Protein AF-A0A2V7VZM8-F1 (afdb_monomer)

Foldseek 3Di:
DPPFFKKFKWFDDPQKIFGPPDIDTPVVCVPPPQEDAAPVRNLVCCVPPNTTHIYTPVRDDPP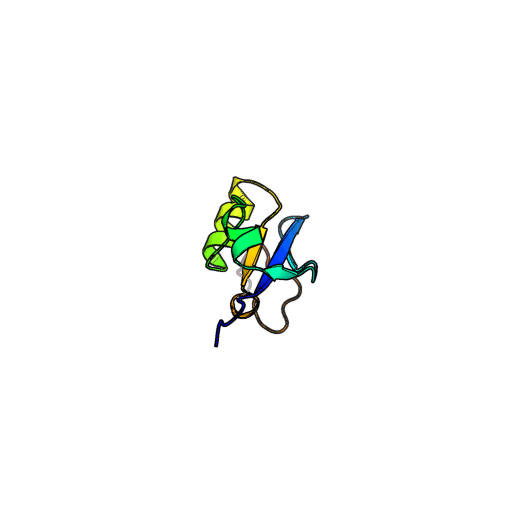DGIDGSDDDPPPPPPDDD

Solvent-accessible surface area (backbone atoms only — not comparable to full-atom values): 5021 Å² total; per-residue (Å²): 131,86,79,82,52,50,22,30,37,31,44,52,55,97,62,25,38,31,70,73,80,50,72,42,50,50,78,67,39,69,77,41,92,34,52,32,94,43,57,68,53,42,44,51,46,44,72,76,72,47,65,64,33,31,37,43,65,88,61,54,66,83,98,53,73,62,46,71,60,61,82,77,83,76,77,78,75,88,79,77,134

Radius of gyration: 15.58 Å; Cα contacts (8 Å, |Δi|>4): 117; chains: 1; bounding box: 43×31×45 Å

pLDDT: mean 84.19, std 12.8, range [45.03, 95.12]

Structure (mmCIF, N/CA/C/O backbone):
data_AF-A0A2V7VZM8-F1
#
_entry.id   AF-A0A2V7VZM8-F1
#
loop_
_atom_site.group_PDB
_atom_site.id
_atom_site.type_symbol
_atom_site.label_atom_id
_atom_site.label_alt_id
_atom_site.label_comp_id
_atom_site.label_asym_id
_atom_site.label_entity_id
_atom_site.label_seq_id
_atom_site.pdbx_PDB_ins_code
_atom_site.Cartn_x
_atom_site.Cartn_y
_atom_site.Cartn_z
_atom_site.occupancy
_atom_site.B_iso_or_equiv
_atom_site.auth_seq_id
_atom_site.auth_comp_id
_atom_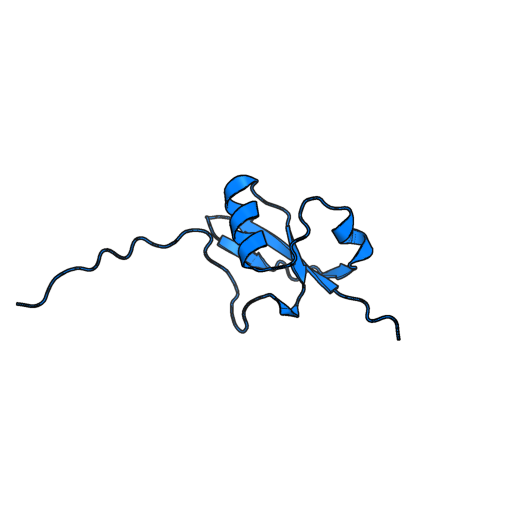site.auth_asym_id
_atom_site.auth_atom_id
_atom_site.pdbx_PDB_model_num
ATOM 1 N N . MET A 1 1 ? 18.447 -18.854 -7.838 1.00 45.03 1 MET A N 1
ATOM 2 C CA . MET A 1 1 ? 17.163 -18.210 -8.186 1.00 45.03 1 MET A CA 1
ATOM 3 C C . MET A 1 1 ? 17.202 -16.789 -7.653 1.00 45.03 1 MET A C 1
ATOM 5 O O . MET A 1 1 ? 17.315 -16.630 -6.445 1.00 45.03 1 MET A O 1
ATOM 9 N N . HIS A 1 2 ? 17.184 -15.772 -8.515 1.00 55.56 2 HIS A N 1
ATOM 10 C CA . HIS A 1 2 ? 16.937 -14.406 -8.050 1.00 55.56 2 HIS A CA 1
ATOM 11 C C . HIS A 1 2 ? 15.451 -14.323 -7.708 1.00 55.56 2 HIS A C 1
ATOM 13 O O . HIS A 1 2 ? 14.610 -14.443 -8.593 1.00 55.56 2 HIS A O 1
ATOM 19 N N . VAL A 1 3 ? 15.125 -14.223 -6.420 1.00 61.00 3 VAL A N 1
ATOM 20 C CA . VAL A 1 3 ? 13.752 -13.940 -6.002 1.00 61.00 3 VAL A CA 1
ATOM 21 C C . VAL A 1 3 ? 13.518 -12.466 -6.306 1.00 61.00 3 VAL A C 1
ATOM 23 O O . VAL A 1 3 ? 14.036 -11.599 -5.601 1.00 61.00 3 VAL A O 1
ATOM 26 N N . THR A 1 4 ? 12.801 -12.179 -7.390 1.00 77.50 4 THR A N 1
ATOM 27 C CA . THR A 1 4 ? 12.355 -10.821 -7.697 1.00 77.50 4 THR A CA 1
ATOM 28 C C . THR A 1 4 ? 11.333 -10.428 -6.637 1.00 77.50 4 THR A C 1
ATOM 30 O O . THR A 1 4 ? 10.203 -10.910 -6.637 1.00 77.50 4 THR A O 1
ATOM 33 N N . GLN A 1 5 ? 11.753 -9.611 -5.672 1.00 87.75 5 GLN A N 1
ATOM 34 C CA . GLN A 1 5 ? 10.846 -9.079 -4.662 1.00 87.75 5 GLN A CA 1
ATOM 35 C C . GLN A 1 5 ? 10.017 -7.958 -5.291 1.00 87.75 5 GLN A C 1
ATOM 37 O O . GLN A 1 5 ? 10.575 -6.985 -5.810 1.00 87.75 5 GLN A O 1
ATOM 42 N N . LEU A 1 6 ? 8.697 -8.112 -5.230 1.00 92.81 6 LEU A N 1
ATOM 43 C CA . LEU A 1 6 ? 7.726 -7.164 -5.761 1.00 92.81 6 LEU A CA 1
ATOM 44 C C . LEU A 1 6 ? 7.125 -6.324 -4.635 1.00 92.81 6 LEU A C 1
ATOM 46 O O . LEU A 1 6 ? 6.891 -6.805 -3.523 1.00 92.81 6 LEU A O 1
ATOM 50 N N . PHE A 1 7 ? 6.880 -5.062 -4.955 1.00 94.62 7 PHE A N 1
ATOM 51 C CA . PHE A 1 7 ? 6.300 -4.066 -4.072 1.00 94.62 7 PHE A CA 1
ATOM 52 C C . PHE A 1 7 ? 5.045 -3.511 -4.728 1.00 94.62 7 PHE A C 1
ATOM 54 O O . PHE A 1 7 ? 5.075 -3.214 -5.917 1.00 94.62 7 PHE A O 1
ATOM 61 N N . ASP A 1 8 ? 3.978 -3.318 -3.965 1.00 94.88 8 ASP A N 1
ATOM 62 C CA . ASP A 1 8 ? 2.842 -2.532 -4.433 1.00 94.88 8 ASP A CA 1
ATOM 63 C C . ASP A 1 8 ? 3.068 -1.051 -4.170 1.00 94.88 8 ASP A C 1
ATOM 65 O O . ASP A 1 8 ? 3.566 -0.665 -3.109 1.00 94.88 8 ASP A O 1
ATOM 69 N N . GLU A 1 9 ? 2.625 -0.223 -5.111 1.00 95.12 9 GLU A N 1
ATOM 70 C CA . GLU A 1 9 ? 2.379 1.189 -4.854 1.00 95.12 9 GLU A CA 1
ATOM 71 C C . GLU A 1 9 ? 1.202 1.335 -3.885 1.00 95.12 9 GLU A C 1
ATOM 73 O O . GLU A 1 9 ? 0.113 0.769 -4.043 1.00 95.12 9 GLU A O 1
ATOM 78 N N . ILE A 1 10 ? 1.455 2.131 -2.858 1.00 94.62 10 ILE A N 1
ATOM 79 C CA . ILE A 1 10 ? 0.517 2.490 -1.819 1.00 94.62 10 ILE A CA 1
ATOM 80 C C . ILE A 1 10 ? 0.220 3.972 -1.951 1.00 94.62 10 ILE A C 1
ATOM 82 O O . ILE A 1 10 ? 1.139 4.798 -1.942 1.00 94.62 10 ILE A O 1
ATOM 86 N N . ARG A 1 11 ? -1.074 4.295 -2.002 1.00 93.50 11 ARG A N 1
ATOM 87 C CA . ARG A 1 11 ? -1.549 5.673 -1.980 1.00 93.50 11 ARG A CA 1
ATOM 88 C C . ARG A 1 11 ? -2.268 6.040 -0.704 1.00 93.50 11 ARG A C 1
ATOM 90 O O . ARG A 1 11 ? -3.009 5.234 -0.144 1.00 93.50 11 ARG A O 1
ATOM 97 N N . VAL A 1 12 ? -2.064 7.274 -0.274 1.00 91.56 12 VAL A N 1
ATOM 98 C CA . VAL A 1 12 ? -2.634 7.851 0.936 1.00 91.56 12 VAL A CA 1
ATOM 99 C C . VAL A 1 12 ? -3.697 8.867 0.572 1.00 91.56 12 VAL A C 1
ATOM 101 O O . VAL A 1 12 ? -3.443 9.857 -0.105 1.00 91.56 12 VAL A O 1
ATOM 104 N N . TYR A 1 13 ? -4.913 8.635 1.048 1.00 88.44 13 TYR A N 1
ATOM 105 C CA . TYR A 1 13 ? -6.041 9.513 0.790 1.00 88.44 13 TYR A CA 1
ATOM 106 C C . TYR A 1 13 ? -7.086 9.375 1.889 1.00 88.44 13 TYR A C 1
ATOM 108 O O . TYR A 1 13 ? -7.311 8.294 2.432 1.00 88.44 13 TYR A O 1
ATOM 116 N N . ALA A 1 14 ? -7.710 10.501 2.244 1.00 85.94 14 ALA A N 1
ATOM 117 C CA . ALA A 1 14 ? -8.724 10.578 3.298 1.00 85.94 14 ALA A CA 1
ATOM 118 C C . ALA A 1 14 ? -8.304 9.893 4.622 1.00 85.94 14 ALA A C 1
ATOM 120 O O . ALA A 1 14 ? -9.110 9.239 5.279 1.00 85.94 14 ALA A O 1
ATOM 121 N N . GLY A 1 15 ? -7.024 10.010 5.003 1.00 87.56 15 GLY A N 1
ATOM 122 C CA . GLY A 1 15 ? -6.500 9.422 6.241 1.00 87.56 15 GLY A CA 1
ATOM 123 C C . GLY A 1 15 ? -6.327 7.899 6.214 1.00 87.56 15 GLY A C 1
ATOM 124 O O . GLY A 1 15 ? -6.147 7.293 7.271 1.00 87.56 15 GLY A O 1
ATOM 125 N N . ALA A 1 16 ? -6.358 7.270 5.038 1.00 90.69 16 ALA A N 1
ATOM 126 C CA . ALA A 1 16 ? -6.107 5.846 4.859 1.00 90.69 16 ALA A CA 1
ATOM 127 C C . ALA A 1 16 ? -5.041 5.603 3.785 1.00 90.69 16 ALA A C 1
ATOM 129 O O . ALA A 1 16 ? -4.954 6.340 2.807 1.00 90.69 16 ALA A O 1
ATOM 130 N N . ALA A 1 17 ? -4.251 4.550 3.965 1.00 93.19 17 ALA A N 1
ATOM 131 C CA . ALA A 1 17 ? -3.385 4.000 2.933 1.00 93.19 17 ALA A CA 1
ATOM 132 C C . ALA A 1 17 ? -4.121 2.868 2.203 1.00 93.19 17 ALA A C 1
ATOM 134 O O . ALA A 1 17 ? -4.766 2.045 2.857 1.00 93.19 17 ALA A O 1
ATOM 135 N N . ALA A 1 18 ? -4.008 2.789 0.879 1.00 93.69 18 ALA A N 1
ATOM 136 C CA . ALA A 1 18 ? -4.548 1.691 0.077 1.00 93.69 18 ALA A CA 1
ATOM 137 C C . ALA A 1 18 ? -3.554 1.240 -0.993 1.00 93.69 18 ALA A C 1
ATOM 139 O O . ALA A 1 18 ? -2.804 2.052 -1.536 1.00 93.69 18 ALA A O 1
ATOM 140 N N . ARG A 1 19 ? -3.596 -0.050 -1.329 1.00 93.75 19 ARG A N 1
ATOM 141 C CA . ARG A 1 19 ? -2.876 -0.599 -2.482 1.00 93.75 19 ARG A CA 1
ATOM 142 C C . ARG A 1 19 ? -3.529 -0.111 -3.768 1.00 93.75 19 ARG A C 1
ATOM 144 O O . ARG A 1 19 ? -4.748 -0.186 -3.899 1.00 93.75 19 ARG A O 1
ATOM 151 N N . THR A 1 20 ? -2.727 0.333 -4.729 1.00 91.69 20 THR A N 1
ATOM 152 C CA . THR A 1 20 ? -3.225 0.641 -6.080 1.00 91.69 20 THR A CA 1
ATOM 153 C C . THR A 1 20 ? -3.311 -0.609 -6.957 1.00 91.69 20 THR A C 1
ATOM 155 O O . THR A 1 20 ? -4.021 -0.609 -7.958 1.00 91.69 20 THR A O 1
ATOM 158 N N . GLY A 1 21 ? -2.597 -1.677 -6.576 1.00 90.62 21 GLY A N 1
ATOM 159 C CA . GLY A 1 21 ? -2.419 -2.891 -7.377 1.00 90.62 21 GLY A CA 1
ATOM 160 C C . GLY A 1 21 ? -1.326 -2.766 -8.441 1.00 90.62 21 GLY A C 1
ATOM 161 O O . GLY A 1 21 ? -1.052 -3.735 -9.147 1.00 90.62 21 GLY A O 1
ATOM 162 N N . VAL A 1 22 ? -0.691 -1.594 -8.559 1.00 93.12 22 VAL A N 1
ATOM 163 C CA . VAL A 1 22 ? 0.474 -1.401 -9.423 1.00 93.12 22 VAL A CA 1
ATOM 164 C C . VAL A 1 22 ? 1.707 -1.938 -8.706 1.00 93.12 22 VAL A C 1
ATOM 166 O O . VAL A 1 22 ? 2.028 -1.501 -7.601 1.00 93.12 22 VAL A O 1
ATOM 169 N N . GLN A 1 23 ? 2.405 -2.869 -9.353 1.00 94.25 23 GLN A N 1
ATOM 170 C CA . GLN A 1 23 ? 3.569 -3.546 -8.792 1.00 94.25 23 GLN A CA 1
ATOM 171 C C . GLN A 1 23 ? 4.870 -3.048 -9.410 1.00 94.25 23 GLN A C 1
ATOM 173 O O . GLN A 1 23 ? 4.955 -2.792 -10.611 1.00 94.25 23 GLN A O 1
ATOM 178 N N . PHE A 1 24 ? 5.903 -2.970 -8.580 1.00 92.44 24 PHE A N 1
ATOM 179 C CA . PHE A 1 24 ? 7.238 -2.534 -8.951 1.00 92.44 24 PHE A CA 1
ATOM 180 C C . PHE A 1 24 ? 8.290 -3.502 -8.421 1.00 92.44 24 PHE A C 1
ATOM 182 O O . PHE A 1 24 ? 8.149 -4.092 -7.347 1.00 92.44 24 PHE A O 1
ATOM 189 N N . GLU A 1 25 ? 9.389 -3.628 -9.159 1.00 92.12 25 GLU A N 1
ATOM 190 C CA . GLU A 1 25 ? 10.550 -4.376 -8.696 1.00 92.12 25 GLU A CA 1
ATOM 191 C C . GLU A 1 25 ? 11.295 -3.609 -7.601 1.00 92.12 25 G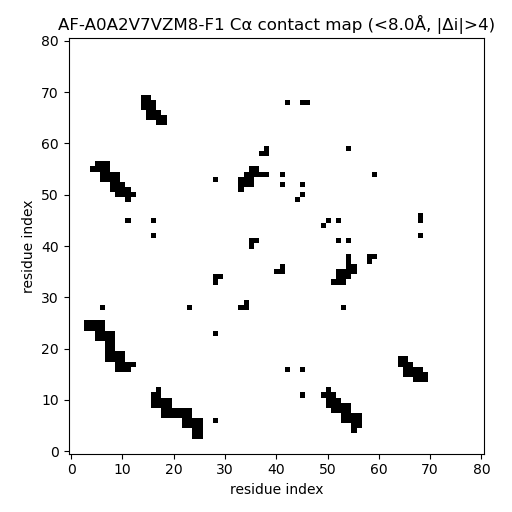LU A C 1
ATOM 193 O O . GLU A 1 25 ? 11.366 -2.373 -7.595 1.00 92.12 25 GLU A O 1
ATOM 198 N N . ARG A 1 26 ? 11.916 -4.361 -6.687 1.00 89.06 26 ARG 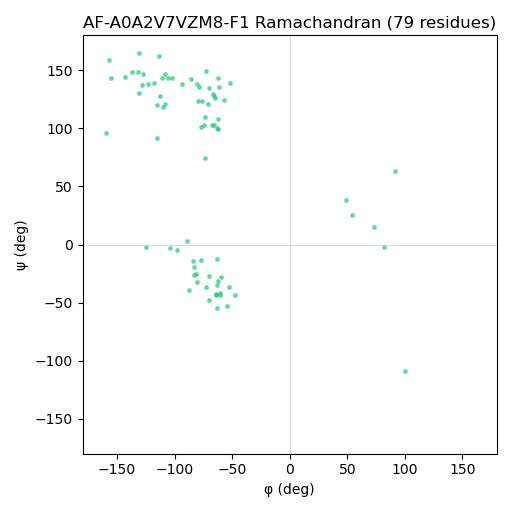A N 1
ATOM 199 C CA . ARG A 1 26 ? 12.730 -3.818 -5.593 1.00 89.06 26 ARG A CA 1
ATOM 200 C C . ARG A 1 26 ? 13.726 -2.752 -6.050 1.00 89.06 26 ARG A C 1
ATOM 202 O O . ARG A 1 26 ? 13.875 -1.738 -5.371 1.00 89.06 26 ARG A O 1
ATOM 209 N N . ASP A 1 27 ? 14.418 -2.970 -7.165 1.00 88.38 27 ASP A N 1
ATOM 210 C CA . ASP A 1 27 ? 15.468 -2.058 -7.633 1.00 88.38 27 ASP A CA 1
ATOM 211 C C . ASP A 1 27 ? 14.912 -0.722 -8.143 1.00 88.38 27 ASP A C 1
ATOM 213 O O . ASP A 1 27 ? 15.580 0.310 -8.008 1.00 88.38 27 ASP A O 1
ATOM 217 N N . THR A 1 28 ? 13.668 -0.714 -8.632 1.00 87.81 28 THR A N 1
ATOM 218 C CA . THR A 1 28 ? 12.936 0.498 -9.018 1.00 87.81 28 THR A CA 1
ATOM 219 C C . THR A 1 28 ? 12.551 1.313 -7.786 1.00 87.81 28 THR A C 1
ATOM 221 O O . THR A 1 28 ? 12.814 2.515 -7.726 1.00 87.81 28 THR A O 1
ATOM 224 N N . VAL A 1 29 ? 11.983 0.665 -6.765 1.00 90.44 29 VAL A N 1
ATOM 225 C CA . VAL A 1 29 ? 11.450 1.372 -5.586 1.00 90.44 29 VAL A CA 1
ATOM 226 C C . VAL A 1 29 ? 12.510 1.699 -4.547 1.00 90.44 29 VAL A C 1
ATOM 228 O O . VAL A 1 29 ? 12.368 2.685 -3.836 1.00 90.44 29 VAL A O 1
ATOM 231 N N . ARG A 1 30 ? 13.609 0.942 -4.459 1.00 86.25 30 ARG A N 1
ATOM 232 C CA . ARG A 1 30 ? 14.687 1.185 -3.482 1.00 86.25 30 ARG A CA 1
ATOM 233 C C . ARG A 1 30 ? 15.327 2.567 -3.639 1.00 86.25 30 ARG A C 1
ATOM 235 O O . ARG A 1 30 ? 15.850 3.107 -2.670 1.00 86.25 30 ARG A O 1
ATOM 242 N N . ARG A 1 31 ? 15.306 3.124 -4.853 1.00 83.94 31 ARG A N 1
ATOM 243 C CA . ARG A 1 31 ? 15.792 4.484 -5.134 1.00 83.94 31 ARG A CA 1
ATOM 244 C C . ARG A 1 31 ? 14.744 5.560 -4.844 1.00 83.94 31 ARG A C 1
ATOM 246 O O . ARG A 1 31 ? 15.094 6.732 -4.764 1.00 83.94 31 ARG A O 1
ATOM 253 N N . SER A 1 32 ? 13.480 5.174 -4.677 1.00 79.62 32 SER A N 1
ATOM 254 C CA . SER A 1 32 ? 12.416 6.074 -4.244 1.00 79.62 32 SER A CA 1
ATOM 255 C C . SER A 1 32 ? 12.501 6.281 -2.726 1.00 79.62 32 SER A C 1
ATOM 257 O O . SER A 1 32 ? 12.654 5.326 -1.962 1.00 79.62 32 SER A O 1
ATOM 259 N N . GLY A 1 33 ? 12.372 7.524 -2.257 1.00 83.00 33 GLY A N 1
ATOM 260 C CA . GLY A 1 33 ? 12.317 7.821 -0.817 1.00 83.00 33 GLY A CA 1
ATOM 261 C C . GLY A 1 33 ? 11.100 7.207 -0.099 1.00 83.00 33 GLY A C 1
ATOM 262 O O . GLY A 1 33 ? 11.068 7.160 1.131 1.00 83.00 33 GLY A O 1
ATOM 263 N N . GLY A 1 34 ? 10.120 6.709 -0.863 1.00 88.81 34 GLY A N 1
ATOM 264 C CA . GLY A 1 34 ? 8.876 6.107 -0.384 1.00 88.81 34 GLY A CA 1
ATOM 265 C C . GLY A 1 34 ? 8.931 4.597 -0.132 1.00 88.81 34 GLY A C 1
ATOM 266 O O . GLY A 1 34 ? 7.912 4.012 0.220 1.00 88.81 34 GLY A O 1
ATOM 267 N N . CYS A 1 35 ? 10.081 3.938 -0.300 1.00 92.19 35 CYS A N 1
ATOM 268 C CA . CYS A 1 35 ? 10.196 2.509 0.001 1.00 92.19 35 CYS A CA 1
ATOM 269 C C . CYS A 1 35 ? 10.025 2.245 1.508 1.00 92.19 35 CYS A C 1
ATOM 271 O O . CYS A 1 35 ? 10.695 2.869 2.339 1.00 92.19 35 CYS A O 1
ATOM 273 N N . CYS A 1 36 ? 9.127 1.326 1.856 1.00 93.12 36 CYS A N 1
ATOM 274 C CA . CYS A 1 36 ? 8.834 0.910 3.221 1.00 93.12 36 CYS A CA 1
ATOM 275 C C . CYS A 1 36 ? 9.152 -0.575 3.400 1.00 93.12 36 CYS A C 1
ATOM 277 O O . CYS A 1 36 ? 8.845 -1.406 2.551 1.00 93.12 36 CYS A O 1
ATOM 279 N N . THR A 1 37 ? 9.736 -0.915 4.545 1.00 91.25 37 THR A N 1
ATOM 280 C CA . THR A 1 37 ? 10.107 -2.293 4.912 1.00 91.25 37 THR A CA 1
ATOM 281 C C . THR A 1 37 ? 9.156 -2.919 5.930 1.00 91.25 37 THR A C 1
ATOM 283 O O . THR A 1 37 ? 9.320 -4.077 6.299 1.00 91.25 37 THR A O 1
ATOM 286 N N . SER A 1 38 ? 8.166 -2.160 6.410 1.00 93.00 38 SER A N 1
ATOM 287 C CA . SER A 1 38 ? 7.121 -2.624 7.325 1.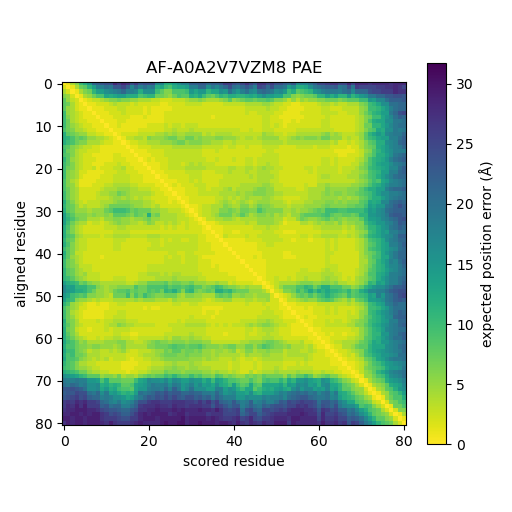00 93.00 38 SER A CA 1
ATOM 288 C C . SER A 1 38 ? 5.876 -1.740 7.241 1.00 93.00 38 SER A C 1
ATOM 290 O O . SER A 1 38 ? 5.957 -0.565 6.871 1.00 93.00 38 SER A O 1
ATOM 292 N N . LEU A 1 39 ? 4.727 -2.278 7.662 1.00 91.75 39 LEU A N 1
ATOM 293 C CA . LEU A 1 39 ? 3.480 -1.514 7.742 1.00 91.75 39 LEU A CA 1
ATOM 294 C C . LEU A 1 39 ? 3.574 -0.351 8.745 1.00 91.75 39 LEU A C 1
ATOM 296 O O . LEU A 1 39 ? 3.029 0.723 8.514 1.00 91.75 39 LEU A O 1
ATOM 300 N N . THR A 1 40 ? 4.311 -0.526 9.844 1.00 92.00 40 THR A N 1
ATOM 301 C CA . THR A 1 40 ? 4.548 0.543 10.827 1.00 92.00 40 THR A CA 1
ATOM 302 C C . THR A 1 40 ? 5.344 1.699 10.225 1.00 92.00 40 THR A C 1
ATOM 304 O O . THR A 1 40 ? 5.023 2.860 10.479 1.00 92.00 40 THR A O 1
ATOM 307 N N . GLU A 1 41 ? 6.376 1.399 9.430 1.00 92.88 41 GLU A N 1
ATOM 308 C CA . GLU A 1 41 ? 7.156 2.416 8.719 1.00 92.88 41 GLU A CA 1
ATOM 309 C C . GLU A 1 41 ? 6.288 3.161 7.701 1.00 92.88 41 GLU A C 1
ATOM 311 O O . GLU A 1 41 ? 6.328 4.389 7.669 1.00 92.88 41 GLU A O 1
ATOM 316 N N . LEU A 1 42 ? 5.460 2.433 6.941 1.00 92.88 42 LEU A N 1
ATOM 317 C CA . LEU A 1 42 ? 4.470 3.021 6.038 1.00 92.88 42 LEU A CA 1
ATOM 318 C C . LEU A 1 42 ? 3.554 3.992 6.787 1.00 92.88 42 LEU A C 1
ATOM 320 O O . LEU A 1 42 ? 3.447 5.145 6.392 1.00 92.88 42 LEU A O 1
ATOM 324 N N . ILE A 1 43 ? 2.931 3.559 7.887 1.00 91.38 43 ILE A N 1
ATOM 325 C CA . ILE A 1 43 ? 1.997 4.396 8.654 1.00 91.38 43 ILE A CA 1
ATOM 326 C C . ILE A 1 43 ? 2.690 5.652 9.189 1.00 91.38 43 ILE A C 1
ATOM 328 O O . ILE A 1 43 ? 2.102 6.730 9.158 1.00 91.38 43 ILE A O 1
ATOM 332 N N . ARG A 1 44 ? 3.928 5.534 9.686 1.00 90.56 44 ARG A N 1
ATOM 333 C CA . ARG A 1 44 ? 4.703 6.687 10.169 1.00 90.56 44 ARG A CA 1
ATOM 334 C C . ARG A 1 44 ? 4.991 7.667 9.034 1.00 90.56 44 ARG A C 1
ATOM 336 O O . ARG A 1 44 ? 4.585 8.817 9.125 1.00 90.56 44 ARG A O 1
ATOM 343 N N . LYS A 1 45 ? 5.590 7.197 7.935 1.00 90.44 45 LYS A N 1
ATOM 344 C CA . LYS A 1 45 ? 5.916 8.058 6.790 1.00 90.44 45 LYS A CA 1
ATOM 345 C C . LYS A 1 45 ? 4.670 8.699 6.185 1.00 90.44 45 LYS A C 1
ATOM 347 O O . LYS A 1 45 ? 4.690 9.893 5.933 1.00 90.44 45 LYS A O 1
ATOM 352 N N . ALA A 1 46 ? 3.590 7.938 6.022 1.00 89.31 46 ALA A N 1
ATOM 353 C CA . ALA A 1 46 ? 2.320 8.423 5.489 1.00 89.31 46 ALA A CA 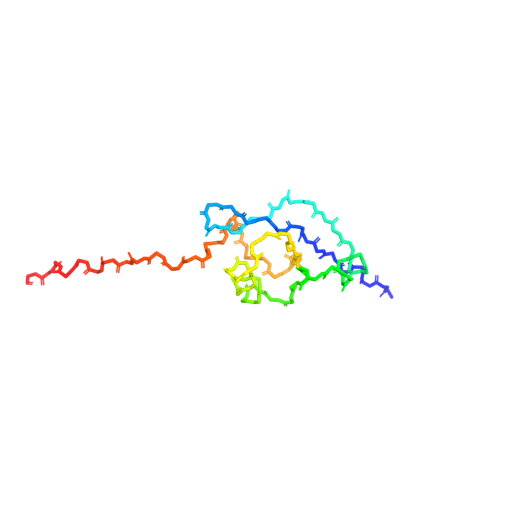1
ATOM 354 C C . ALA A 1 46 ? 1.675 9.517 6.352 1.00 89.31 46 ALA A C 1
ATOM 356 O O . ALA A 1 46 ? 1.009 10.404 5.826 1.00 89.31 46 ALA A O 1
ATOM 357 N N . ARG A 1 47 ? 1.878 9.483 7.676 1.00 85.56 47 ARG A N 1
ATOM 358 C CA . ARG A 1 47 ? 1.451 10.569 8.571 1.00 85.56 47 ARG A CA 1
ATOM 359 C C . ARG A 1 47 ? 2.321 11.816 8.428 1.00 85.56 47 ARG A C 1
ATOM 361 O O . ARG A 1 47 ? 1.788 12.915 8.528 1.00 85.56 47 ARG A O 1
ATOM 368 N N . ASP A 1 48 ? 3.622 11.637 8.214 1.00 83.50 48 ASP A N 1
ATOM 369 C CA . ASP A 1 48 ? 4.599 12.729 8.251 1.00 83.50 48 ASP A CA 1
ATOM 370 C C . ASP A 1 48 ? 4.767 13.437 6.894 1.00 83.50 48 ASP A C 1
ATOM 372 O O . ASP A 1 48 ? 4.925 14.654 6.846 1.00 83.50 48 ASP A O 1
ATOM 376 N N . ALA A 1 49 ? 4.759 12.682 5.789 1.00 78.19 49 ALA A N 1
ATOM 377 C CA . ALA A 1 49 ? 5.236 13.132 4.477 1.00 78.19 49 ALA A CA 1
ATOM 378 C C . ALA A 1 49 ? 4.214 13.009 3.327 1.00 78.19 49 ALA A C 1
ATOM 380 O O . ALA A 1 49 ? 4.517 13.443 2.216 1.00 78.19 49 ALA A O 1
ATOM 381 N N . GLY A 1 50 ? 3.008 12.479 3.565 1.00 75.94 50 GLY A N 1
ATOM 382 C CA . GLY A 1 50 ? 1.920 12.504 2.579 1.00 75.94 50 GLY A CA 1
ATOM 383 C C . GLY A 1 50 ? 1.719 11.199 1.806 1.00 75.94 50 GLY A C 1
ATOM 384 O O . GLY A 1 50 ? 1.159 10.267 2.368 1.00 75.94 50 GLY A O 1
ATOM 385 N N . ASP A 1 51 ? 2.068 11.162 0.514 1.00 82.00 51 ASP A N 1
ATOM 386 C CA . ASP A 1 51 ? 1.687 10.105 -0.446 1.00 82.00 51 ASP A CA 1
ATOM 387 C C . ASP A 1 51 ? 2.891 9.564 -1.253 1.00 82.00 51 ASP A C 1
ATOM 389 O O . ASP A 1 51 ? 3.946 10.197 -1.309 1.00 82.00 51 ASP A O 1
ATOM 393 N N . GLY A 1 52 ? 2.724 8.408 -1.905 1.00 85.38 52 GLY A N 1
ATOM 394 C CA . GLY A 1 52 ? 3.706 7.798 -2.805 1.00 85.38 52 GLY A CA 1
ATOM 395 C C . GLY A 1 52 ? 4.655 6.827 -2.106 1.00 85.38 52 GLY A C 1
ATOM 396 O O . GLY A 1 52 ? 5.869 7.046 -2.080 1.00 85.38 52 GLY A O 1
ATOM 397 N N . TYR A 1 53 ? 4.110 5.740 -1.553 1.00 93.69 53 TYR A N 1
ATOM 398 C CA . TYR A 1 53 ? 4.894 4.716 -0.857 1.00 93.69 53 TYR A CA 1
ATOM 399 C C . TYR A 1 53 ? 4.879 3.380 -1.579 1.00 93.69 53 TYR A C 1
ATOM 401 O O . TYR A 1 53 ? 4.006 3.104 -2.394 1.00 93.69 53 TYR A O 1
ATOM 409 N N . TYR A 1 54 ? 5.836 2.528 -1.229 1.00 94.81 54 TYR A N 1
ATOM 410 C CA . TYR A 1 54 ? 5.942 1.181 -1.769 1.00 94.81 54 TYR A CA 1
ATOM 411 C C . TYR A 1 54 ? 6.109 0.190 -0.630 1.00 94.81 54 TYR A C 1
ATOM 413 O O . TYR A 1 54 ? 6.976 0.381 0.226 1.00 94.81 54 TYR A O 1
ATOM 421 N N . LEU A 1 55 ? 5.306 -0.871 -0.623 1.00 95.00 55 LEU A N 1
ATOM 422 C CA . LEU A 1 55 ? 5.366 -1.913 0.400 1.00 95.00 55 LEU A CA 1
ATOM 423 C C . LEU A 1 55 ? 5.459 -3.296 -0.261 1.00 95.00 55 LEU A C 1
ATOM 425 O O . LEU A 1 55 ? 4.730 -3.547 -1.221 1.00 95.00 55 LEU A O 1
ATOM 429 N N . PRO A 1 56 ? 6.316 -4.204 0.235 1.00 94.50 56 PRO A N 1
ATOM 430 C CA . PRO A 1 56 ? 6.308 -5.599 -0.180 1.00 94.50 56 PRO A CA 1
ATOM 431 C C . PRO A 1 56 ? 4.912 -6.224 -0.068 1.00 94.50 56 PRO A C 1
ATOM 433 O O . PRO A 1 56 ? 4.196 -5.989 0.910 1.00 94.50 56 PRO A O 1
ATOM 436 N N . LEU A 1 57 ? 4.544 -7.034 -1.063 1.00 91.62 57 LEU A N 1
ATOM 437 C CA . LEU A 1 57 ? 3.232 -7.693 -1.157 1.00 91.62 57 LEU A CA 1
ATOM 438 C C . LEU A 1 57 ? 2.858 -8.490 0.103 1.00 91.62 57 LEU A C 1
ATOM 440 O O . LEU A 1 57 ? 1.694 -8.537 0.492 1.00 91.62 57 LEU A O 1
ATOM 444 N N . ASP A 1 58 ? 3.848 -9.118 0.730 1.00 91.31 58 ASP A N 1
ATOM 445 C CA . ASP A 1 58 ? 3.725 -9.979 1.907 1.00 91.31 58 ASP A CA 1
ATOM 446 C C . ASP A 1 58 ? 3.547 -9.210 3.223 1.00 91.31 58 ASP A C 1
ATOM 448 O O . ASP A 1 58 ? 3.171 -9.797 4.236 1.00 91.31 58 ASP A O 1
ATOM 452 N N . LEU A 1 59 ? 3.789 -7.897 3.219 1.00 93.62 59 LEU A N 1
ATOM 453 C CA . LEU A 1 59 ? 3.670 -7.046 4.405 1.00 93.62 59 LEU A CA 1
ATOM 454 C C . LEU A 1 59 ? 2.343 -6.291 4.478 1.00 93.62 59 LEU A C 1
ATOM 456 O O . LEU A 1 59 ? 2.077 -5.602 5.470 1.00 93.62 59 LEU A O 1
ATOM 460 N N . TRP A 1 60 ? 1.509 -6.407 3.446 1.00 93.06 60 TRP A N 1
ATOM 461 C CA . TRP A 1 60 ? 0.161 -5.871 3.484 1.00 93.06 60 TRP A CA 1
ATOM 462 C C . TRP A 1 60 ? -0.792 -6.816 4.235 1.00 93.06 60 TRP A C 1
ATOM 464 O O . TRP A 1 60 ? -0.741 -8.029 4.019 1.00 93.06 60 TRP A O 1
ATOM 474 N N . PRO A 1 61 ? -1.698 -6.306 5.089 1.00 90.88 61 PRO A N 1
ATOM 475 C CA . PRO A 1 61 ? -2.637 -7.159 5.808 1.00 90.88 61 PRO A CA 1
ATOM 476 C C . PRO A 1 61 ? -3.573 -7.933 4.867 1.00 90.88 61 PRO A C 1
ATOM 478 O O . PRO A 1 61 ? -4.147 -7.385 3.923 1.00 90.88 61 PRO A O 1
ATOM 481 N N . VAL A 1 62 ? -3.762 -9.221 5.150 1.00 88.44 62 VAL A N 1
ATOM 482 C CA . VAL A 1 62 ? -4.648 -10.100 4.373 1.00 88.44 62 VAL A CA 1
ATOM 483 C C . VAL A 1 62 ? -6.096 -9.599 4.461 1.00 88.44 62 VAL A C 1
ATOM 485 O O . VAL A 1 62 ? -6.523 -9.105 5.504 1.00 88.44 62 VAL A O 1
ATOM 488 N N . ASN A 1 63 ? -6.854 -9.714 3.363 1.00 86.12 63 ASN A N 1
ATOM 489 C CA . ASN A 1 63 ? -8.266 -9.302 3.261 1.00 86.12 63 ASN A CA 1
ATOM 490 C C . ASN A 1 63 ? -8.539 -7.844 3.667 1.00 86.12 63 ASN A C 1
ATOM 492 O O . ASN A 1 63 ? -9.640 -7.503 4.092 1.00 86.12 63 ASN A O 1
ATOM 496 N N . THR A 1 64 ? -7.533 -6.982 3.555 1.00 88.50 64 THR A N 1
ATOM 497 C CA . THR A 1 64 ? -7.640 -5.573 3.919 1.0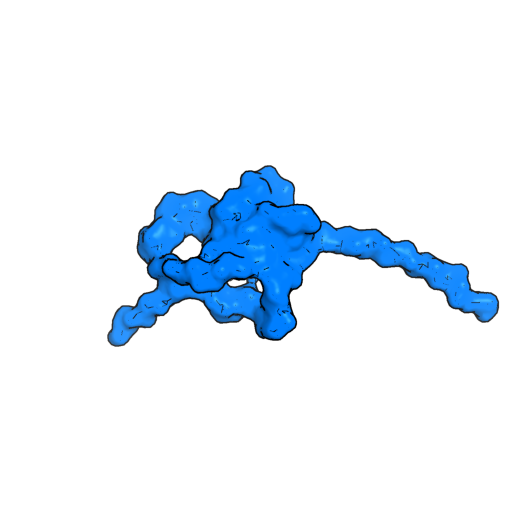0 88.50 64 THR A CA 1
ATOM 498 C C . THR A 1 64 ? -7.471 -4.733 2.667 1.00 88.50 64 THR A C 1
ATOM 500 O O . THR A 1 64 ? -6.429 -4.785 2.024 1.00 88.50 64 THR A O 1
ATOM 503 N N . GLU A 1 65 ? -8.471 -3.938 2.303 1.00 86.31 65 GLU A N 1
ATOM 504 C CA . GLU A 1 65 ? -8.345 -3.011 1.168 1.00 86.31 65 GLU A CA 1
ATOM 505 C C . GLU A 1 65 ? -7.607 -1.729 1.562 1.00 86.31 65 GLU A C 1
ATOM 507 O O . GLU A 1 65 ? -6.890 -1.129 0.760 1.00 86.31 65 GLU A O 1
ATOM 512 N N . ARG A 1 66 ? -7.771 -1.311 2.823 1.00 90.44 66 ARG A N 1
ATOM 513 C CA . ARG A 1 66 ? -7.247 -0.054 3.351 1.00 90.44 66 ARG A CA 1
ATOM 514 C C . ARG A 1 66 ? -6.764 -0.180 4.779 1.00 90.44 66 ARG A C 1
ATOM 516 O O . ARG A 1 66 ? -7.405 -0.819 5.606 1.00 90.44 66 ARG A O 1
ATOM 523 N N . VAL A 1 67 ? -5.695 0.540 5.085 1.00 90.69 67 VAL A N 1
ATOM 524 C CA . VAL A 1 67 ? -5.168 0.687 6.439 1.00 90.69 67 VAL A CA 1
ATOM 525 C C . VAL A 1 67 ? -5.407 2.116 6.903 1.00 90.69 67 VAL A C 1
ATOM 527 O O . VAL A 1 67 ? -4.907 3.068 6.305 1.00 90.69 67 VAL A O 1
ATOM 530 N N . ALA A 1 68 ? -6.181 2.274 7.976 1.00 89.94 68 ALA A N 1
ATOM 531 C CA . ALA A 1 68 ? -6.410 3.576 8.588 1.00 89.94 68 ALA A CA 1
ATOM 532 C C . ALA A 1 68 ? -5.099 4.122 9.172 1.00 89.94 68 ALA A C 1
ATOM 534 O O . ALA A 1 68 ? -4.431 3.462 9.971 1.00 89.94 68 ALA A O 1
ATOM 535 N N . LEU A 1 69 ? -4.732 5.343 8.782 1.00 86.44 69 LEU A N 1
ATOM 536 C CA . LEU A 1 69 ? -3.515 5.982 9.265 1.00 86.44 69 LEU A CA 1
ATOM 537 C C . LEU A 1 69 ? -3.715 6.604 10.632 1.00 86.44 69 LEU A C 1
ATOM 539 O O . LEU A 1 69 ? -2.746 6.721 11.360 1.00 86.44 69 LEU A O 1
ATOM 543 N N . GLN A 1 70 ? -4.924 6.979 11.030 1.00 81.38 70 GLN A N 1
ATOM 544 C CA . GLN A 1 70 ? -5.196 7.502 12.368 1.00 81.38 70 GLN A CA 1
ATOM 545 C C . GLN A 1 70 ? -5.972 6.479 13.194 1.00 81.38 70 GLN A C 1
ATOM 547 O O . GLN A 1 70 ? -6.778 5.716 12.666 1.00 81.38 70 GLN A O 1
ATOM 552 N N . LYS A 1 71 ? -5.726 6.460 14.509 1.00 67.44 71 LYS A N 1
ATOM 553 C CA . LYS A 1 71 ? -6.613 5.741 15.424 1.00 67.44 71 LYS A CA 1
ATOM 554 C C . LYS A 1 71 ? -7.917 6.526 15.499 1.00 67.44 71 LYS A C 1
ATOM 556 O O . LYS A 1 71 ? -7.895 7.685 15.908 1.00 67.44 71 LYS A O 1
ATOM 561 N N . SER A 1 72 ? -9.030 5.899 15.132 1.00 59.47 72 SER A N 1
ATOM 562 C CA . SER A 1 72 ? -10.352 6.424 15.458 1.00 59.47 72 SER A CA 1
ATOM 563 C C . SER A 1 72 ? -10.432 6.583 16.973 1.00 59.47 72 SER A C 1
ATOM 565 O O . SER A 1 72 ? -10.162 5.633 17.710 1.00 59.47 72 SER A O 1
ATOM 567 N N . TRP A 1 73 ? -10.751 7.788 17.444 1.00 55.41 73 TRP A N 1
ATOM 568 C CA . TRP A 1 73 ? -11.090 7.998 18.845 1.00 55.41 73 TRP A CA 1
ATOM 569 C C . TRP A 1 73 ? -12.361 7.200 19.129 1.00 55.41 73 TRP A C 1
ATOM 571 O O . TRP A 1 73 ? -13.459 7.608 18.759 1.00 55.41 73 TRP A O 1
ATOM 581 N N . VAL A 1 74 ? -12.207 6.024 19.734 1.00 60.06 74 VAL A N 1
ATOM 582 C CA . VAL A 1 74 ? -13.342 5.303 20.299 1.00 60.06 74 VAL A CA 1
ATOM 583 C C . VAL A 1 74 ? -13.650 6.010 21.607 1.00 60.06 74 VAL A C 1
ATOM 585 O O . VAL A 1 74 ? -12.942 5.833 22.597 1.00 60.06 74 VAL A O 1
ATOM 588 N N . VAL A 1 75 ? -14.676 6.858 21.601 1.00 64.44 75 VAL A N 1
ATOM 589 C CA . VAL A 1 75 ? -15.292 7.299 22.850 1.00 64.44 75 VAL A CA 1
ATOM 590 C C . VAL A 1 75 ? -15.924 6.047 23.440 1.00 64.44 75 VAL A C 1
ATOM 592 O O . VAL A 1 75 ? -16.950 5.577 22.951 1.00 64.44 75 VAL A O 1
ATOM 595 N N . ALA A 1 76 ? -15.276 5.455 24.441 1.00 59.88 76 ALA A N 1
ATOM 596 C CA . ALA A 1 76 ? -15.937 4.471 25.276 1.00 59.88 76 ALA A CA 1
ATOM 597 C C . ALA A 1 76 ? -17.096 5.206 25.959 1.00 59.88 76 ALA A C 1
ATOM 599 O O . ALA A 1 76 ? -16.875 5.966 26.899 1.00 59.88 76 ALA A O 1
ATOM 600 N N . SER A 1 77 ? -18.319 5.054 25.440 1.00 59.00 77 SER A N 1
ATOM 601 C CA . SER A 1 77 ? -19.499 5.408 26.225 1.00 59.00 77 SER A CA 1
ATOM 602 C C . SER A 1 77 ? -19.489 4.490 27.432 1.00 59.00 77 SER A C 1
ATOM 604 O O . SER A 1 77 ? -19.677 3.281 27.312 1.00 59.00 77 SER A O 1
ATOM 606 N N . SER A 1 78 ? -19.186 5.077 28.582 1.00 59.41 78 SER A N 1
ATOM 607 C CA . SER A 1 78 ? -19.388 4.460 29.879 1.00 59.41 78 SER A CA 1
ATOM 608 C C . SER A 1 78 ? -20.888 4.483 30.158 1.00 59.41 78 SER A C 1
ATOM 610 O O . SER A 1 78 ? -21.361 5.310 30.926 1.00 59.41 78 SER A O 1
ATOM 612 N N . ASP A 1 79 ? -21.630 3.612 29.480 1.00 62.91 79 ASP A N 1
ATOM 613 C CA . ASP A 1 79 ? -23.019 3.306 29.803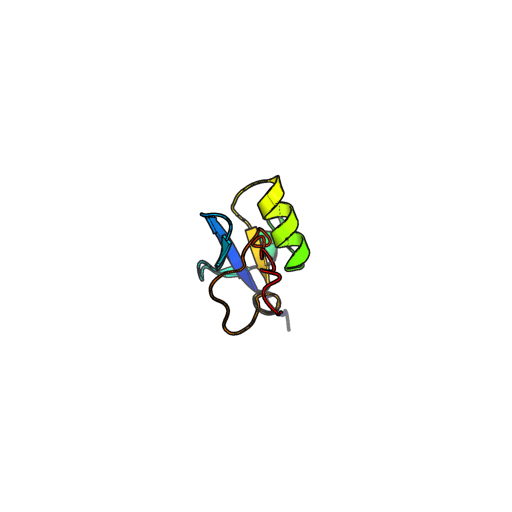 1.00 62.91 79 ASP A CA 1
ATOM 614 C C . ASP A 1 79 ? -23.086 1.845 30.238 1.00 62.91 79 ASP A C 1
ATOM 616 O O . ASP A 1 79 ? -23.189 0.926 29.426 1.00 62.91 79 ASP A O 1
ATOM 620 N N . ALA A 1 80 ? -22.955 1.641 31.545 1.00 51.19 80 ALA A N 1
ATOM 621 C CA . ALA A 1 80 ? -23.485 0.479 32.240 1.00 51.19 80 AL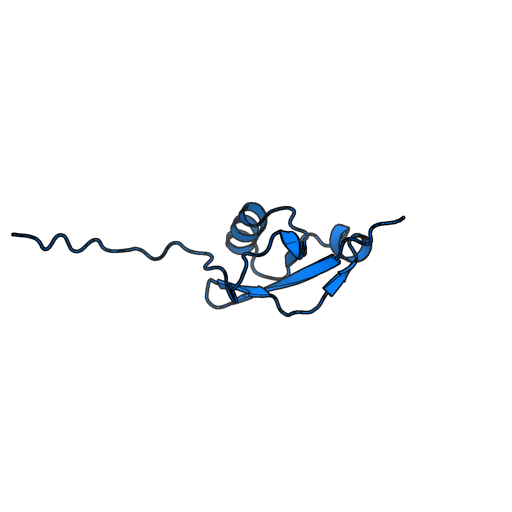A A CA 1
ATOM 622 C C . ALA A 1 80 ? -23.590 0.827 33.730 1.00 51.19 80 ALA A C 1
ATOM 624 O O . ALA A 1 80 ? -22.600 0.818 34.463 1.00 51.19 80 ALA A O 1
ATOM 625 N N . LEU A 1 81 ? -24.816 1.232 34.059 1.00 52.97 81 LEU A N 1
ATOM 626 C CA . LEU A 1 81 ? -25.512 1.269 35.348 1.00 52.97 81 LEU A CA 1
ATOM 627 C C . LEU A 1 81 ? -25.040 0.249 36.395 1.00 52.97 81 LEU A C 1
ATOM 629 O O . LEU A 1 81 ? -24.796 -0.920 36.018 1.00 52.97 81 LEU A O 1
#

Secondary structure (DSSP, 8-state):
-----EEEEEEEETTEEEEEEEEEEHHHHTTSTTB-SSHHHHHHHHHHH-S-EEEEGGGSPTT-SEEESS-----------

Mean predicted aligned error: 7.42 Å

Sequence (81 aa):
MHVTQLFDEIRVYAGAAARTGVQFERDTVRRSGGCCTSLTELIRKARDAGDGYYLPLDLWPVNTERVALQKSWVVASSDAL